Protein AF-A0A2L1KG34-F1 (afdb_monomer_lite)

Radius of gyration: 13.22 Å; chains: 1; bounding box: 35×31×24 Å

Foldseek 3Di:
DDFDWDADDKADDPDPPDDIDGHPIDTDGDDPVDPDYDDPVRVVVVVVVQVVCVVVVNND

pLDDT: mean 93.58, std 6.35, range [59.28, 98.12]

Organism: Pseudomonas aeruginosa (NCBI:txid287)

Sequence (60 aa):
MIITVRSNQIMRPKKPGKPYSLFLPRFVEERLDKSVADDLVRIEEQFENAIRMAALGLAA

Structure (mmCIF, N/CA/C/O backbone):
data_AF-A0A2L1KG34-F1
#
_entry.id   AF-A0A2L1KG34-F1
#
loop_
_atom_site.group_PDB
_atom_site.id
_atom_site.type_symbol
_atom_site.label_atom_id
_atom_site.label_alt_id
_atom_site.label_comp_id
_atom_site.label_asym_id
_atom_site.label_entity_id
_atom_site.label_seq_id
_atom_site.pdbx_PDB_ins_code
_atom_site.Cartn_x
_atom_site.Cartn_y
_atom_site.Cartn_z
_atom_site.occupancy
_atom_site.B_iso_or_equiv
_atom_site.auth_seq_id
_atom_site.auth_comp_id
_atom_site.auth_asym_id
_atom_site.auth_atom_id
_atom_site.pdbx_PDB_model_num
ATOM 1 N N . MET A 1 1 ? -15.255 -3.556 0.065 1.00 87.19 1 MET A N 1
ATOM 2 C CA . MET A 1 1 ? -14.597 -3.644 -1.255 1.00 87.19 1 MET A CA 1
ATOM 3 C C . MET A 1 1 ? -13.122 -3.354 -1.054 1.00 87.19 1 MET A C 1
ATOM 5 O O . MET A 1 1 ? -12.815 -2.294 -0.521 1.00 87.19 1 MET A O 1
ATOM 9 N N . ILE A 1 2 ? -12.243 -4.294 -1.407 1.00 97.56 2 ILE A N 1
ATOM 10 C CA . ILE A 1 2 ? -10.784 -4.150 -1.308 1.00 97.56 2 ILE A CA 1
ATOM 11 C C . ILE A 1 2 ? -10.214 -4.206 -2.724 1.00 97.56 2 ILE A C 1
ATOM 13 O O . ILE A 1 2 ? -10.640 -5.035 -3.525 1.00 97.56 2 ILE A O 1
ATOM 17 N N . ILE A 1 3 ? -9.272 -3.319 -3.034 1.00 97.94 3 ILE A N 1
ATOM 18 C CA . ILE A 1 3 ? -8.590 -3.265 -4.330 1.00 97.94 3 ILE A CA 1
ATOM 19 C C . ILE A 1 3 ? -7.085 -3.201 -4.112 1.00 97.94 3 ILE A C 1
ATOM 21 O O . ILE A 1 3 ? -6.614 -2.627 -3.128 1.00 97.94 3 ILE A O 1
ATOM 25 N N . THR A 1 4 ? -6.328 -3.758 -5.047 1.00 97.75 4 THR A N 1
ATOM 26 C CA . THR A 1 4 ? -4.888 -3.529 -5.119 1.00 97.75 4 THR A CA 1
ATOM 27 C C . THR A 1 4 ? -4.625 -2.300 -5.982 1.00 97.75 4 THR A C 1
ATOM 29 O O . THR A 1 4 ? -5.204 -2.127 -7.058 1.00 97.75 4 THR A O 1
ATOM 32 N N . VAL A 1 5 ? -3.727 -1.440 -5.505 1.00 97.75 5 VAL A N 1
ATOM 33 C CA . VAL A 1 5 ? -3.241 -0.272 -6.240 1.00 97.75 5 VAL A CA 1
ATOM 34 C C . VAL A 1 5 ? -1.726 -0.331 -6.369 1.00 97.75 5 VAL A C 1
ATOM 36 O O . VAL A 1 5 ? -1.033 -0.812 -5.475 1.00 97.75 5 VAL A O 1
ATOM 39 N N . ARG A 1 6 ? -1.201 0.193 -7.477 1.00 96.50 6 ARG A N 1
ATOM 40 C CA . ARG A 1 6 ? 0.226 0.487 -7.638 1.00 96.50 6 ARG A CA 1
ATOM 41 C C . ARG A 1 6 ? 0.423 1.990 -7.494 1.00 96.50 6 ARG A C 1
ATOM 43 O O . ARG A 1 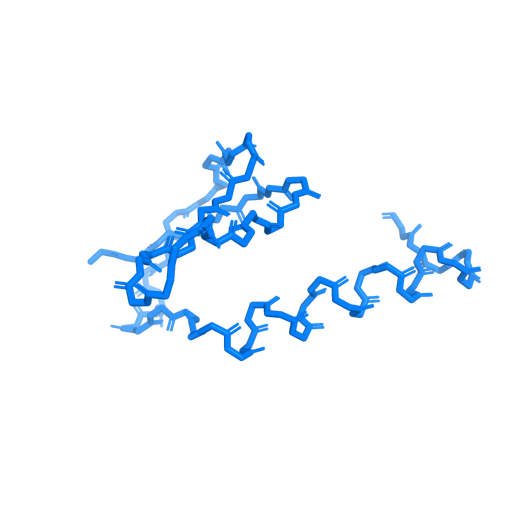6 ? -0.293 2.759 -8.126 1.00 96.50 6 ARG A O 1
ATOM 50 N N . SER A 1 7 ? 1.419 2.410 -6.725 1.00 96.88 7 SER A N 1
ATOM 51 C CA . SER A 1 7 ? 1.751 3.828 -6.542 1.00 96.88 7 SER A CA 1
ATOM 52 C C . SER A 1 7 ? 3.255 4.043 -6.481 1.00 96.88 7 SER A C 1
ATOM 54 O O . SER A 1 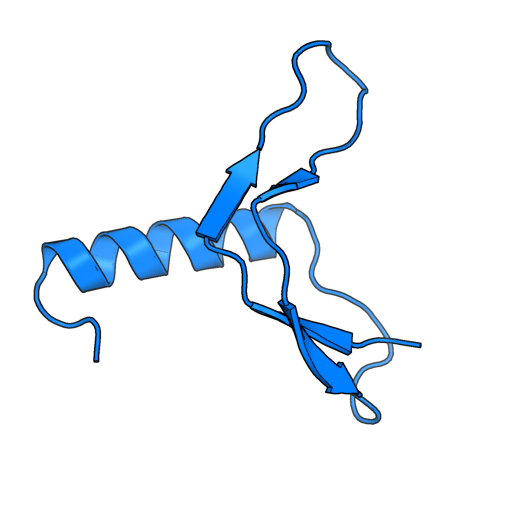7 ? 4.001 3.113 -6.187 1.00 96.88 7 SER A O 1
ATOM 56 N N . ASN A 1 8 ? 3.690 5.272 -6.741 1.00 94.06 8 ASN A N 1
ATOM 57 C CA . ASN A 1 8 ? 5.108 5.612 -6.819 1.00 94.06 8 ASN A CA 1
ATOM 58 C C . ASN A 1 8 ? 5.744 5.911 -5.456 1.00 94.06 8 ASN A C 1
ATOM 60 O O . ASN A 1 8 ? 6.924 5.647 -5.266 1.00 94.06 8 ASN A O 1
ATOM 64 N N . GLN A 1 9 ? 4.987 6.503 -4.532 1.00 93.31 9 GLN A N 1
ATOM 65 C CA . GLN A 1 9 ? 5.479 6.916 -3.215 1.00 93.31 9 GLN A CA 1
ATOM 66 C C . GLN A 1 9 ? 4.318 7.083 -2.229 1.00 93.31 9 GLN A C 1
ATOM 68 O O . GLN A 1 9 ? 3.200 7.435 -2.624 1.00 93.31 9 GLN A O 1
ATOM 73 N N . ILE A 1 10 ? 4.621 6.892 -0.944 1.00 94.81 10 ILE A N 1
ATOM 74 C CA . ILE A 1 10 ? 3.788 7.335 0.175 1.00 94.81 10 ILE A CA 1
ATOM 75 C C . ILE A 1 10 ? 4.083 8.814 0.438 1.00 94.81 10 ILE A C 1
ATOM 77 O O . ILE A 1 10 ? 5.235 9.220 0.577 1.00 94.81 10 ILE A O 1
ATOM 81 N N . MET A 1 11 ? 3.039 9.625 0.557 1.00 94.19 11 MET A N 1
ATOM 82 C CA . MET A 1 11 ? 3.127 11.032 0.927 1.00 94.19 11 MET A CA 1
ATOM 83 C C . MET A 1 11 ? 2.750 11.215 2.397 1.00 94.19 11 MET A C 1
ATOM 85 O O . MET A 1 11 ? 1.614 10.943 2.799 1.00 94.19 11 MET A O 1
ATOM 89 N N . ARG A 1 12 ? 3.705 11.712 3.192 1.00 92.75 12 ARG A N 1
ATOM 90 C CA . ARG A 1 12 ? 3.482 12.045 4.605 1.00 92.75 12 ARG A CA 1
ATOM 91 C C . ARG A 1 12 ? 2.589 13.291 4.732 1.00 92.75 12 ARG A C 1
ATOM 93 O O . ARG A 1 12 ? 2.757 14.247 3.967 1.00 92.75 12 ARG A O 1
ATOM 100 N N . PRO A 1 13 ? 1.658 13.325 5.699 1.00 94.38 13 PRO A N 1
ATOM 101 C CA . PRO A 1 13 ? 0.843 14.505 5.957 1.00 94.38 13 PRO A CA 1
ATOM 102 C C . PRO A 1 13 ? 1.704 15.685 6.428 1.00 94.38 13 PRO A C 1
ATOM 104 O O . PRO A 1 13 ? 2.604 15.530 7.247 1.00 94.38 13 PRO A O 1
ATOM 107 N N . LYS A 1 14 ? 1.377 16.902 5.978 1.00 91.31 14 LYS A N 1
ATOM 108 C CA . LYS A 1 14 ? 2.072 18.130 6.418 1.00 91.31 14 LYS A CA 1
ATOM 109 C C . LYS A 1 14 ? 1.725 18.561 7.850 1.00 91.31 14 LYS A C 1
ATOM 111 O O . LYS A 1 14 ? 2.404 19.416 8.406 1.00 91.31 14 LYS A O 1
ATOM 116 N N . LYS A 1 15 ? 0.634 18.043 8.420 1.00 93.19 15 LYS A N 1
ATOM 117 C CA . LYS A 1 15 ? 0.144 18.382 9.765 1.00 93.19 15 LYS A CA 1
ATOM 118 C C . LYS A 1 15 ? -0.143 17.096 10.552 1.00 93.19 15 LYS A C 1
ATOM 120 O O . LYS A 1 15 ? -0.692 16.169 9.952 1.00 93.19 15 LYS A O 1
ATOM 125 N N . PRO A 1 16 ? 0.154 17.045 11.864 1.00 90.00 16 PRO A N 1
ATOM 126 C CA . PRO A 1 16 ? -0.191 15.902 12.708 1.00 90.00 16 PRO A CA 1
ATOM 127 C C . PRO A 1 16 ? -1.688 15.569 12.651 1.00 90.00 16 PRO A C 1
ATOM 129 O O . PRO A 1 16 ? -2.528 16.462 12.526 1.00 90.00 16 PRO A O 1
ATOM 132 N N . GLY A 1 17 ? -2.017 14.278 12.720 1.00 89.56 17 GLY A N 1
ATOM 133 C CA . GLY A 1 17 ? -3.402 13.792 12.707 1.00 89.56 17 GLY A CA 1
ATOM 134 C C . GLY A 1 17 ? -4.111 13.877 11.350 1.00 89.56 17 GLY A C 1
ATOM 135 O O . GLY A 1 17 ? -5.317 13.650 11.281 1.00 89.56 17 GLY A O 1
ATOM 136 N N . LYS A 1 18 ? -3.402 14.217 10.264 1.00 93.31 18 LYS A N 1
ATOM 137 C CA . LYS A 1 18 ? -3.957 14.151 8.905 1.00 93.31 18 LYS A CA 1
ATOM 138 C C . LYS A 1 18 ? -3.645 12.809 8.233 1.00 93.31 18 LYS A C 1
ATOM 140 O O . LYS A 1 18 ? -2.607 12.222 8.534 1.00 93.31 18 LYS A O 1
ATOM 145 N N . PRO A 1 19 ? -4.516 12.327 7.327 1.00 92.75 19 PRO A N 1
ATOM 146 C CA . PRO A 1 19 ? -4.276 11.085 6.605 1.00 92.75 19 PRO A CA 1
ATOM 147 C C . PRO A 1 19 ? -3.035 11.156 5.716 1.00 92.75 19 PRO A C 1
ATOM 149 O O . PRO A 1 19 ? -2.677 12.217 5.200 1.00 92.75 19 PRO A O 1
ATOM 152 N N . TYR A 1 20 ? -2.428 9.995 5.498 1.00 94.94 20 TYR A N 1
ATOM 153 C CA . TYR A 1 20 ? -1.432 9.791 4.454 1.00 94.94 20 TYR A CA 1
ATOM 154 C C . TYR A 1 20 ? -2.096 9.789 3.074 1.00 94.94 20 TYR A C 1
ATOM 156 O O . TYR A 1 20 ? -3.318 9.687 2.940 1.00 94.94 20 TYR A O 1
ATOM 164 N N . SER A 1 21 ? -1.293 9.916 2.023 1.00 95.31 21 SE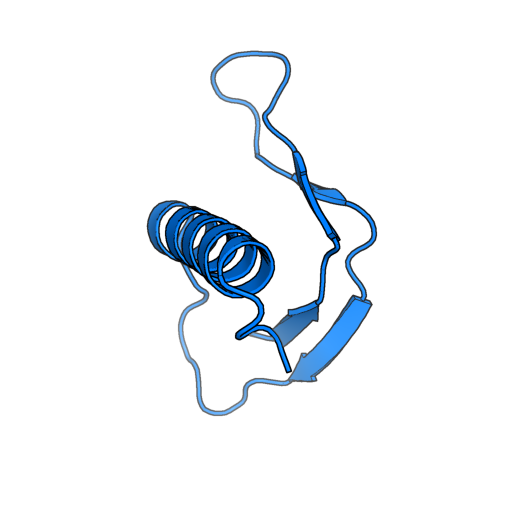R A N 1
ATOM 165 C CA . SER A 1 21 ? -1.769 9.801 0.642 1.00 95.31 21 SER A CA 1
ATOM 166 C C . SER A 1 21 ? -0.777 9.017 -0.205 1.00 95.31 21 SER A C 1
ATOM 168 O O . SER A 1 21 ? 0.402 8.943 0.126 1.00 95.31 21 SER A O 1
ATOM 170 N N . LEU A 1 22 ? -1.247 8.440 -1.307 1.00 96.81 22 LEU A N 1
ATOM 171 C CA . LEU A 1 22 ? -0.392 7.806 -2.307 1.00 96.81 22 LEU A CA 1
ATOM 172 C C . LEU A 1 22 ? -0.219 8.753 -3.493 1.00 96.81 22 LEU A C 1
ATOM 174 O O . LEU A 1 22 ? -1.182 9.380 -3.935 1.00 96.81 22 LEU A O 1
ATOM 178 N N . PHE A 1 23 ? 0.997 8.847 -4.025 1.00 96.62 23 PHE A N 1
ATOM 179 C CA . PHE A 1 23 ? 1.255 9.614 -5.240 1.00 96.62 23 PHE A CA 1
ATOM 180 C C . PHE A 1 23 ? 1.038 8.748 -6.483 1.00 96.62 23 PHE A C 1
ATOM 182 O O . PHE A 1 23 ? 1.620 7.665 -6.596 1.00 96.62 23 PHE A O 1
ATOM 189 N N . LEU A 1 24 ? 0.224 9.260 -7.413 1.00 96.81 24 LEU A N 1
ATOM 190 C CA . LEU A 1 24 ? -0.154 8.603 -8.670 1.00 96.81 24 LEU A CA 1
ATOM 191 C C . LEU A 1 24 ? -0.632 7.145 -8.487 1.00 96.81 24 LEU A C 1
ATOM 193 O O . LEU A 1 24 ? -0.093 6.234 -9.122 1.00 96.81 24 LEU A O 1
ATOM 197 N N . PRO A 1 25 ? -1.632 6.890 -7.621 1.00 97.38 25 PRO A N 1
ATOM 198 C CA . PRO A 1 25 ? -2.178 5.553 -7.470 1.00 97.38 25 PRO A CA 1
ATOM 199 C C . PRO A 1 25 ? -2.899 5.137 -8.754 1.00 97.38 25 PRO A C 1
ATOM 201 O O . PRO A 1 25 ? -3.710 5.879 -9.308 1.00 97.38 25 PRO A O 1
ATOM 204 N N . ARG A 1 26 ? -2.610 3.926 -9.217 1.00 97.94 26 ARG A N 1
ATOM 205 C CA . ARG A 1 26 ? -3.279 3.291 -10.350 1.00 97.94 26 ARG A CA 1
ATOM 206 C C . ARG A 1 26 ? -3.952 2.018 -9.877 1.00 97.94 26 ARG A C 1
ATOM 208 O O . ARG A 1 26 ? -3.341 1.230 -9.154 1.00 97.94 26 ARG A O 1
ATOM 215 N N . PHE A 1 27 ? -5.199 1.839 -10.293 1.00 98.00 27 PHE A N 1
ATOM 216 C CA . PHE A 1 27 ? -5.930 0.597 -10.090 1.00 98.00 27 PHE A CA 1
ATOM 217 C C . PHE A 1 27 ? -5.177 -0.574 -10.732 1.00 98.00 27 PHE A C 1
ATOM 219 O O . PHE A 1 27 ? -4.601 -0.421 -11.811 1.00 98.00 27 PHE A O 1
ATOM 226 N N . VAL A 1 28 ? -5.174 -1.718 -10.050 1.00 97.88 28 VAL A N 1
ATOM 227 C CA . VAL A 1 28 ? -4.609 -2.970 -10.563 1.00 97.88 28 VAL A CA 1
ATOM 228 C C . VAL A 1 28 ? -5.710 -4.013 -10.675 1.00 97.88 28 VAL A C 1
ATOM 230 O O . VAL A 1 28 ? -5.981 -4.488 -11.771 1.00 97.88 28 VAL A O 1
ATOM 233 N N . GLU A 1 29 ? -6.357 -4.343 -9.558 1.00 97.88 29 GLU A N 1
ATOM 234 C CA . G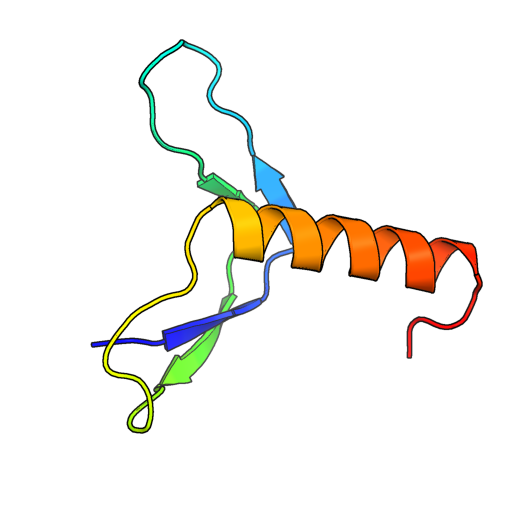LU A 1 29 ? -7.380 -5.388 -9.510 1.00 97.88 29 GLU A CA 1
ATOM 235 C C . GLU A 1 29 ? -8.287 -5.254 -8.283 1.00 97.88 29 GLU A C 1
ATOM 237 O O . GLU A 1 29 ? -7.939 -4.613 -7.283 1.00 97.88 29 GLU A O 1
ATOM 242 N N . GLU A 1 30 ? -9.443 -5.910 -8.352 1.00 98.12 30 GLU A N 1
ATOM 243 C CA . GLU A 1 30 ? -10.292 -6.164 -7.193 1.00 98.12 30 GLU A CA 1
ATOM 244 C C . GLU A 1 30 ? -9.793 -7.383 -6.415 1.00 98.12 30 GLU A C 1
ATOM 246 O O . GLU A 1 30 ? -9.412 -8.401 -6.989 1.00 98.12 30 GLU A O 1
ATOM 251 N N . ARG A 1 31 ? -9.824 -7.293 -5.084 1.00 97.56 31 ARG A N 1
ATOM 252 C CA . ARG A 1 31 ? -9.377 -8.354 -4.177 1.00 97.56 31 ARG A CA 1
ATOM 253 C C . ARG A 1 31 ? -10.567 -8.994 -3.490 1.00 97.56 31 ARG A C 1
ATOM 255 O O . ARG A 1 31 ? -10.912 -8.644 -2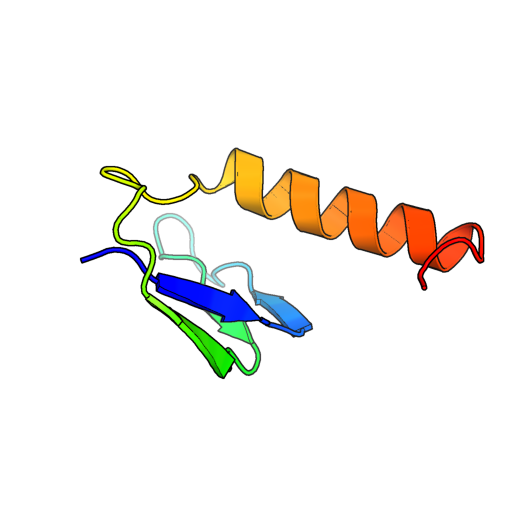.363 1.00 97.56 31 ARG A O 1
ATOM 262 N N . LEU A 1 32 ? -11.195 -9.934 -4.194 1.00 97.00 32 LEU A N 1
ATOM 263 C CA . LEU A 1 32 ? -12.346 -10.694 -3.691 1.00 97.00 32 LEU A CA 1
ATOM 264 C C . LEU A 1 32 ? -11.963 -11.683 -2.578 1.00 97.00 32 LEU A C 1
ATOM 266 O O . LEU A 1 32 ? -12.813 -12.099 -1.799 1.00 97.00 32 LEU A O 1
ATOM 270 N N . ASP A 1 33 ? -10.680 -12.033 -2.488 1.00 97.06 33 ASP A N 1
ATOM 271 C CA . ASP A 1 33 ? -10.101 -12.920 -1.478 1.00 97.06 33 ASP A CA 1
ATOM 272 C C . ASP A 1 33 ? -9.778 -12.211 -0.151 1.00 97.06 33 ASP A C 1
ATOM 274 O O . ASP A 1 33 ? -9.501 -12.871 0.851 1.00 97.06 33 ASP A O 1
ATOM 278 N N . LYS A 1 34 ? -9.808 -10.871 -0.120 1.00 95.00 34 LYS A N 1
ATOM 279 C CA . LYS A 1 34 ? -9.481 -10.075 1.069 1.00 95.00 34 LYS A CA 1
ATOM 280 C C . LYS A 1 34 ? -10.723 -9.450 1.698 1.00 95.00 34 LYS A C 1
ATOM 282 O O . LYS A 1 34 ? -11.500 -8.762 1.041 1.00 95.00 34 LYS A O 1
ATOM 287 N N . SER A 1 35 ? -10.835 -9.589 3.018 1.00 97.38 35 SER A N 1
ATOM 288 C CA . SER A 1 35 ? -11.837 -8.890 3.834 1.00 97.38 35 SER A CA 1
ATOM 289 C C . SER A 1 35 ? -11.317 -7.595 4.471 1.00 97.38 35 SER A C 1
ATOM 291 O O . SER A 1 35 ? -12.120 -6.756 4.875 1.00 97.38 35 SER A O 1
ATOM 293 N N . VAL A 1 36 ? -9.993 -7.405 4.540 1.00 97.06 36 VAL A N 1
ATOM 294 C CA . VAL A 1 36 ? -9.336 -6.256 5.188 1.00 97.06 36 VAL A CA 1
ATOM 295 C C . VAL A 1 36 ? -8.199 -5.728 4.301 1.00 97.06 36 VAL A C 1
ATOM 297 O O . VAL A 1 36 ? -7.512 -6.504 3.634 1.00 97.06 36 VAL A O 1
ATOM 300 N N . ALA A 1 37 ? -8.035 -4.401 4.262 1.00 97.12 37 ALA A N 1
ATOM 301 C CA . ALA A 1 37 ? -6.945 -3.730 3.550 1.00 97.12 37 ALA A CA 1
ATOM 302 C C . ALA A 1 37 ? -5.632 -3.774 4.349 1.00 97.12 37 ALA A C 1
ATOM 304 O O . ALA A 1 37 ? -5.638 -4.023 5.552 1.00 97.12 37 ALA A O 1
ATOM 305 N N . ASP A 1 38 ? -4.516 -3.491 3.681 1.00 96.38 38 ASP A N 1
ATOM 306 C CA . ASP A 1 38 ? -3.226 -3.343 4.355 1.00 96.38 38 ASP A CA 1
ATOM 307 C C . ASP A 1 38 ? -3.250 -2.092 5.262 1.00 96.38 38 ASP A C 1
ATOM 309 O O . ASP A 1 38 ? -3.822 -1.058 4.899 1.00 96.38 38 ASP A O 1
ATOM 313 N N . ASP A 1 39 ? -2.649 -2.189 6.449 1.00 96.88 39 ASP A N 1
ATOM 314 C CA . ASP A 1 39 ? -2.499 -1.056 7.365 1.00 96.88 39 ASP A CA 1
ATOM 315 C C . ASP A 1 39 ? -1.288 -0.176 7.001 1.00 96.88 39 ASP A C 1
ATOM 317 O O . ASP A 1 39 ? -0.502 -0.487 6.104 1.00 96.88 39 ASP A O 1
ATOM 321 N N . LEU A 1 40 ? -1.138 0.959 7.692 1.00 94.62 40 LEU A N 1
ATOM 322 C CA . LEU A 1 40 ? -0.058 1.904 7.401 1.00 94.62 40 LEU A CA 1
ATOM 323 C C . LEU A 1 40 ? 1.333 1.282 7.590 1.00 94.62 40 LEU A C 1
ATOM 325 O O . LEU A 1 40 ? 2.203 1.527 6.760 1.00 94.62 40 LEU A O 1
ATOM 329 N N . VAL A 1 41 ? 1.528 0.478 8.640 1.00 96.31 41 VAL A N 1
ATOM 330 C CA . VAL A 1 41 ? 2.823 -0.150 8.947 1.00 96.31 41 VAL A CA 1
ATOM 331 C C . VAL A 1 41 ? 3.209 -1.091 7.814 1.00 96.31 41 VAL A C 1
ATOM 333 O O . VAL A 1 41 ? 4.301 -0.999 7.259 1.00 96.31 41 VAL A O 1
ATOM 336 N N . ARG A 1 42 ? 2.265 -1.934 7.394 1.00 96.44 42 ARG A N 1
ATOM 337 C CA . ARG A 1 42 ? 2.443 -2.863 6.285 1.00 96.44 42 ARG A CA 1
ATOM 338 C C . ARG A 1 42 ? 2.780 -2.141 4.985 1.00 96.44 42 ARG A C 1
ATOM 340 O O . ARG A 1 42 ? 3.615 -2.619 4.221 1.00 96.44 42 ARG A O 1
ATOM 347 N N . ILE A 1 43 ? 2.134 -1.007 4.724 1.00 96.00 43 ILE A N 1
ATOM 348 C CA . ILE A 1 43 ? 2.402 -0.192 3.538 1.00 96.00 43 ILE A CA 1
ATOM 349 C C . ILE A 1 43 ? 3.813 0.419 3.618 1.00 96.00 43 ILE A C 1
ATOM 351 O O . ILE A 1 43 ? 4.557 0.328 2.645 1.00 96.00 43 ILE A O 1
ATOM 355 N N . GLU A 1 44 ? 4.226 0.987 4.755 1.00 95.56 44 GLU A N 1
ATOM 356 C CA . GLU A 1 44 ? 5.585 1.525 4.936 1.00 95.56 44 GLU A CA 1
ATOM 357 C C . GLU A 1 44 ? 6.660 0.443 4.706 1.00 95.56 44 GLU A C 1
ATOM 359 O O . GLU A 1 44 ? 7.575 0.656 3.908 1.00 95.56 44 GLU A O 1
ATOM 364 N N . GLU A 1 45 ? 6.486 -0.755 5.275 1.00 96.56 45 GLU A N 1
ATOM 365 C CA . GLU A 1 45 ? 7.386 -1.900 5.063 1.00 96.56 45 GLU A CA 1
ATOM 366 C C . GLU A 1 45 ? 7.502 -2.306 3.586 1.00 96.56 45 GLU A C 1
ATOM 368 O O . GLU A 1 45 ? 8.587 -2.640 3.105 1.00 96.56 45 GLU A O 1
ATOM 373 N N . GLN A 1 46 ? 6.391 -2.315 2.842 1.00 94.94 46 GLN A N 1
ATOM 374 C CA . GLN A 1 46 ? 6.398 -2.650 1.413 1.00 94.94 46 GLN A CA 1
ATOM 375 C C . GLN A 1 46 ? 7.248 -1.656 0.616 1.00 94.94 46 GLN A C 1
ATOM 377 O O . GLN A 1 46 ? 8.027 -2.064 -0.249 1.00 94.94 46 GLN A O 1
ATOM 382 N N . PHE A 1 47 ? 7.129 -0.363 0.921 1.00 94.38 47 PHE A N 1
ATOM 383 C CA . PHE A 1 47 ? 7.914 0.678 0.267 1.00 94.38 47 PHE A CA 1
ATOM 384 C C . PHE A 1 47 ? 9.396 0.603 0.629 1.00 94.38 47 PHE A C 1
ATOM 386 O O . PHE A 1 47 ? 10.241 0.673 -0.264 1.00 94.38 47 PHE A O 1
ATOM 393 N N . GLU A 1 48 ? 9.726 0.415 1.906 1.00 94.12 48 GLU A N 1
ATOM 394 C CA . GLU A 1 48 ? 11.113 0.256 2.352 1.00 94.12 48 GLU A CA 1
ATOM 395 C C . GLU A 1 48 ? 11.778 -0.958 1.699 1.00 94.12 48 GLU A C 1
ATOM 397 O O . GLU A 1 48 ? 12.892 -0.859 1.177 1.00 94.12 48 GLU A O 1
ATOM 402 N N . ASN A 1 49 ? 11.070 -2.089 1.645 1.00 94.62 49 ASN A N 1
ATOM 403 C CA . ASN A 1 49 ? 11.553 -3.285 0.968 1.00 94.62 49 ASN A CA 1
ATOM 404 C C . ASN A 1 49 ? 11.759 -3.043 -0.530 1.00 94.62 49 ASN A C 1
ATOM 406 O O . ASN A 1 49 ? 12.797 -3.431 -1.060 1.00 94.62 49 ASN A O 1
ATOM 410 N N . ALA A 1 50 ? 10.831 -2.364 -1.208 1.00 90.81 50 ALA A N 1
ATOM 411 C CA . ALA A 1 50 ? 10.976 -2.037 -2.626 1.00 90.81 50 ALA A CA 1
ATOM 412 C C . ALA A 1 50 ? 12.210 -1.156 -2.896 1.00 90.81 50 ALA A C 1
ATOM 414 O O . ALA A 1 50 ? 12.992 -1.453 -3.801 1.00 90.81 50 ALA A O 1
ATOM 415 N N . ILE A 1 51 ? 12.432 -0.118 -2.080 1.00 91.00 51 ILE A N 1
ATOM 416 C CA . ILE A 1 51 ? 13.617 0.753 -2.167 1.00 91.00 51 ILE A CA 1
ATOM 417 C C . ILE A 1 51 ? 14.895 -0.058 -1.938 1.00 91.00 51 ILE A C 1
ATOM 419 O O . ILE A 1 51 ? 15.861 0.072 -2.691 1.00 91.00 51 ILE A O 1
ATOM 423 N N . ARG A 1 52 ? 14.898 -0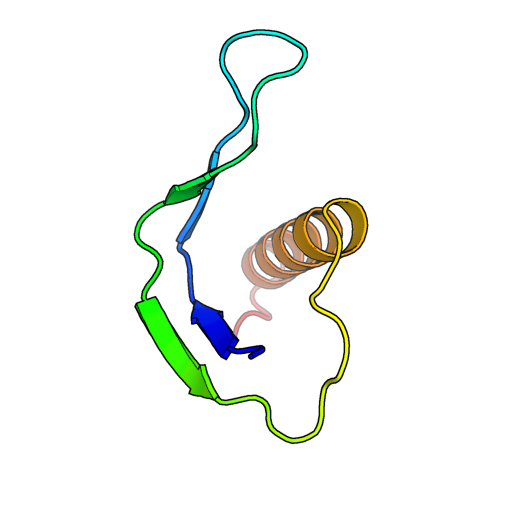.929 -0.924 1.00 94.19 52 ARG A N 1
ATOM 424 C CA . ARG A 1 52 ? 16.039 -1.791 -0.608 1.00 94.19 52 ARG A CA 1
ATOM 425 C C . ARG A 1 52 ? 16.363 -2.746 -1.754 1.00 94.19 52 ARG A C 1
ATOM 427 O O . ARG A 1 52 ? 17.528 -2.874 -2.115 1.00 94.19 52 ARG A O 1
ATOM 434 N N . MET A 1 53 ? 15.358 -3.397 -2.337 1.00 92.50 53 MET A N 1
ATOM 435 C CA . MET A 1 53 ? 15.566 -4.300 -3.474 1.00 92.50 53 MET A CA 1
ATOM 436 C C . MET A 1 53 ? 16.094 -3.549 -4.697 1.00 92.50 53 MET A C 1
ATOM 438 O O . MET A 1 53 ? 17.010 -4.039 -5.355 1.00 92.50 53 MET A O 1
ATOM 442 N N . ALA A 1 54 ? 15.593 -2.339 -4.965 1.00 88.69 54 ALA A N 1
ATOM 443 C CA . ALA A 1 54 ? 16.103 -1.497 -6.044 1.00 88.69 54 ALA A CA 1
ATOM 444 C C . ALA A 1 54 ? 17.572 -1.102 -5.825 1.00 88.69 54 ALA A C 1
ATOM 446 O O . ALA A 1 54 ? 18.378 -1.213 -6.745 1.00 88.69 54 ALA A O 1
ATOM 447 N N . ALA A 1 55 ? 17.944 -0.718 -4.600 1.00 89.81 55 ALA A N 1
ATOM 448 C CA . ALA A 1 55 ? 19.325 -0.380 -4.252 1.00 89.81 55 ALA A CA 1
ATOM 449 C C . ALA A 1 55 ? 20.291 -1.571 -4.393 1.00 89.81 55 ALA A C 1
ATOM 451 O O . ALA A 1 55 ? 21.458 -1.384 -4.723 1.00 89.81 55 ALA A O 1
ATOM 452 N N . LEU A 1 56 ? 19.804 -2.793 -4.167 1.00 91.56 56 LEU A N 1
ATOM 453 C CA . LEU A 1 56 ? 20.572 -4.028 -4.339 1.00 91.56 56 LEU A CA 1
ATOM 454 C C . LEU A 1 56 ? 20.608 -4.530 -5.794 1.00 91.56 56 LEU A C 1
ATOM 456 O O . LEU A 1 56 ? 21.229 -5.556 -6.055 1.00 91.56 56 LEU A O 1
ATOM 460 N N . GLY A 1 57 ? 19.942 -3.850 -6.737 1.00 88.50 57 GLY A N 1
ATOM 461 C CA . GLY A 1 57 ? 19.825 -4.303 -8.129 1.00 88.50 57 GLY A CA 1
ATOM 462 C C . GLY A 1 57 ? 18.957 -5.556 -8.303 1.00 88.50 57 GLY A C 1
ATOM 463 O O . GLY A 1 57 ? 19.055 -6.237 -9.317 1.00 88.50 57 GLY A O 1
ATOM 464 N N . LEU A 1 58 ? 18.123 -5.871 -7.309 1.00 79.19 58 LEU A N 1
ATOM 465 C CA . LEU A 1 58 ? 17.254 -7.052 -7.260 1.00 79.19 58 LEU A CA 1
ATOM 466 C C . LEU A 1 58 ? 15.787 -6.716 -7.567 1.00 79.19 58 LEU A C 1
ATOM 468 O O . LEU A 1 58 ? 14.924 -7.590 -7.495 1.00 79.19 58 LEU A O 1
ATOM 472 N N . ALA A 1 59 ? 15.485 -5.452 -7.872 1.00 71.25 59 ALA A N 1
ATOM 473 C CA . ALA A 1 59 ? 14.164 -5.059 -8.341 1.00 71.25 59 ALA A CA 1
ATOM 474 C C . ALA A 1 59 ? 13.987 -5.517 -9.798 1.00 71.25 59 ALA A C 1
ATOM 476 O O . ALA A 1 59 ? 14.677 -5.019 -10.687 1.00 71.25 59 ALA A O 1
ATOM 477 N N . ALA A 1 60 ? 13.095 -6.491 -9.997 1.00 59.28 60 ALA A N 1
ATOM 478 C CA . ALA A 1 60 ? 12.693 -7.019 -11.301 1.00 59.28 60 ALA A CA 1
ATOM 479 C C . ALA A 1 60 ? 11.734 -6.078 -12.048 1.00 59.28 60 ALA A C 1
ATOM 481 O O . ALA A 1 60 ? 10.901 -5.420 -11.378 1.00 59.28 60 ALA A O 1
#

Secondary structure (DSSP, 8-state):
--EEEE-SEEEPPSSTTPPPEEES-EEEEE-TT-SSPPPHHHHHHHHHHHHHHHHTT---